Protein AF-A0A441W5Y8-F1 (afdb_monomer_lite)

Foldseek 3Di:
DDQLDEDDPVVLVVQVVCCVVPNAKAWEQECDDPVGDDIDIGHPVPDDDDPQWDFSDDYVNHTYIYGNVVCVVPVPD

Secondary structure (DSSP, 8-state):
---S----HHHHHHHHHHHHHH-SEEEEE---SSSTTSPEEEETTT----TTEEEEEEETTEEEEEEHHHHHHHTT-

Sequence (77 aa):
MHAKVTATPAALELIAEIVAEHGPVLFHQSGGCCDGSSPMCYSRAGFIVGDHDVLLGHIGETPFYIGGSQFEAWKHT

pLDDT: mean 88.33, std 12.72, range [45.91, 98.06]

Structure (mmCIF, N/CA/C/O backbone):
data_AF-A0A441W5Y8-F1
#
_entry.id   AF-A0A441W5Y8-F1
#
loop_
_atom_site.group_PDB
_atom_site.id
_atom_site.type_symbol
_atom_site.label_atom_id
_atom_site.label_alt_id
_atom_site.label_comp_id
_atom_site.label_asym_id
_atom_site.label_entity_id
_atom_site.label_seq_id
_atom_site.pdbx_PDB_ins_code
_atom_site.Cartn_x
_atom_site.Cartn_y
_atom_site.Cartn_z
_atom_site.occupancy
_atom_site.B_iso_or_equiv
_atom_site.auth_seq_id
_atom_site.auth_comp_id
_atom_site.auth_asym_id
_atom_site.auth_atom_id
_atom_site.pdbx_PDB_model_num
ATOM 1 N N . MET A 1 1 ? 12.894 -9.880 7.979 1.00 45.91 1 MET A N 1
ATOM 2 C CA . MET A 1 1 ? 12.445 -9.130 6.787 1.00 45.91 1 MET A CA 1
ATOM 3 C C . MET A 1 1 ? 11.838 -7.834 7.291 1.00 45.91 1 MET A C 1
ATOM 5 O O . MET A 1 1 ? 10.872 -7.908 8.035 1.00 45.91 1 MET A O 1
ATOM 9 N N . HIS A 1 2 ? 12.444 -6.680 7.007 1.00 52.28 2 HIS A N 1
ATOM 10 C CA . HIS A 1 2 ? 11.813 -5.397 7.330 1.00 52.28 2 HIS A CA 1
ATOM 11 C C . HIS A 1 2 ? 10.656 -5.191 6.353 1.00 52.28 2 HIS A C 1
ATOM 13 O O . HIS A 1 2 ? 10.868 -5.276 5.142 1.00 52.28 2 HIS A O 1
ATOM 19 N N . ALA A 1 3 ? 9.444 -4.977 6.865 1.00 62.09 3 ALA A N 1
ATOM 20 C CA . ALA A 1 3 ? 8.328 -4.568 6.024 1.00 62.09 3 ALA A CA 1
ATOM 21 C C . ALA A 1 3 ? 8.696 -3.226 5.374 1.00 62.09 3 ALA A C 1
ATOM 23 O O . ALA A 1 3 ? 9.050 -2.281 6.077 1.00 62.09 3 ALA A O 1
ATOM 24 N N . LYS A 1 4 ? 8.660 -3.151 4.036 1.00 81.94 4 LYS A N 1
ATOM 25 C CA . LYS A 1 4 ? 8.948 -1.912 3.287 1.00 81.94 4 LYS A CA 1
ATOM 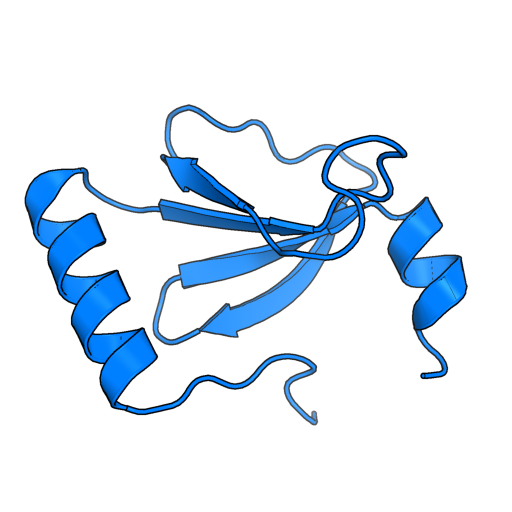26 C C . LYS A 1 4 ? 7.806 -0.891 3.378 1.00 81.94 4 LYS A C 1
ATOM 28 O O . LYS A 1 4 ? 7.925 0.203 2.84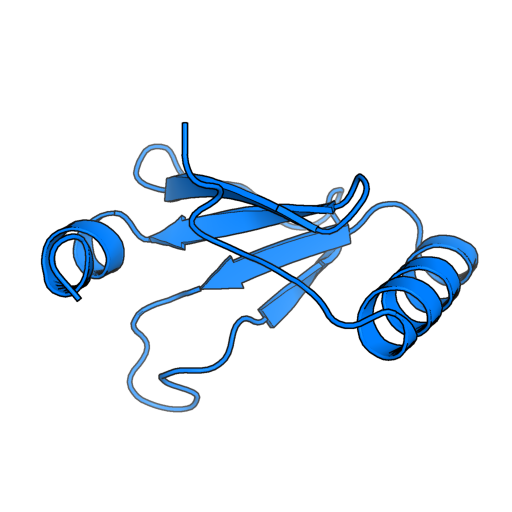3 1.00 81.94 4 LYS A O 1
ATOM 33 N N . VAL A 1 5 ? 6.714 -1.257 4.048 1.00 90.31 5 VAL A N 1
ATOM 34 C CA . VAL A 1 5 ? 5.542 -0.422 4.310 1.00 90.31 5 VAL A CA 1
ATOM 35 C C . VAL A 1 5 ? 5.127 -0.576 5.770 1.00 90.31 5 VAL A C 1
ATOM 37 O O . VAL A 1 5 ? 5.181 -1.672 6.331 1.00 90.31 5 VAL A O 1
ATOM 40 N N . THR A 1 6 ? 4.719 0.528 6.383 1.00 92.00 6 THR A N 1
ATOM 41 C CA . THR A 1 6 ? 4.131 0.579 7.724 1.00 92.00 6 THR A CA 1
ATOM 42 C C . THR A 1 6 ? 2.931 1.515 7.699 1.00 92.00 6 THR A C 1
ATOM 44 O O . THR A 1 6 ? 2.784 2.332 6.790 1.00 92.00 6 THR A O 1
ATOM 47 N N . ALA A 1 7 ? 2.057 1.388 8.691 1.00 93.44 7 ALA A N 1
ATOM 48 C CA . ALA A 1 7 ? 0.897 2.251 8.835 1.00 93.44 7 ALA A CA 1
ATOM 49 C C . ALA A 1 7 ? 0.706 2.649 10.291 1.00 93.44 7 ALA A C 1
ATOM 51 O O . ALA A 1 7 ? 1.030 1.896 11.212 1.00 93.44 7 ALA A O 1
ATOM 52 N N . THR A 1 8 ? 0.175 3.849 10.487 1.00 95.94 8 THR A N 1
ATOM 53 C CA . THR A 1 8 ? -0.261 4.304 11.803 1.00 95.94 8 THR A CA 1
ATOM 54 C C . THR A 1 8 ? -1.554 3.585 12.205 1.00 95.94 8 THR A C 1
ATOM 56 O O . THR A 1 8 ? -2.290 3.119 11.331 1.00 95.94 8 THR A O 1
ATOM 59 N N . PRO A 1 9 ? -1.887 3.534 13.507 1.00 96.56 9 PRO A N 1
ATOM 60 C CA . PRO A 1 9 ? -3.168 2.991 13.958 1.00 96.56 9 PRO A CA 1
ATOM 61 C C . PRO A 1 9 ? -4.378 3.647 13.274 1.00 96.56 9 PRO A C 1
ATOM 63 O O . PRO A 1 9 ? -5.238 2.943 12.763 1.00 96.56 9 PRO A O 1
ATOM 66 N N . ALA A 1 10 ? -4.383 4.978 13.143 1.00 97.69 10 ALA A N 1
ATOM 67 C CA . ALA A 1 10 ? -5.463 5.704 12.468 1.00 97.69 10 ALA A CA 1
ATOM 68 C C . ALA A 1 10 ? -5.605 5.330 10.979 1.00 97.69 10 ALA A C 1
ATOM 70 O O . ALA A 1 10 ? -6.713 5.265 10.455 1.00 97.69 10 ALA A O 1
ATOM 71 N N . ALA A 1 11 ? -4.495 5.052 10.283 1.00 96.00 11 ALA A N 1
ATOM 72 C CA . ALA A 1 11 ? -4.554 4.580 8.901 1.00 96.00 11 ALA A CA 1
ATOM 73 C C . ALA A 1 11 ? -5.159 3.170 8.809 1.00 96.00 11 ALA A C 1
ATOM 75 O O . ALA A 1 11 ? -5.920 2.895 7.887 1.00 96.00 11 ALA A O 1
ATOM 76 N N . LEU A 1 12 ? -4.856 2.289 9.768 1.00 96.94 12 LEU A N 1
ATOM 77 C CA . LEU A 1 12 ? -5.451 0.951 9.834 1.00 96.94 12 LEU A CA 1
ATOM 78 C C . LEU A 1 12 ? -6.962 1.013 10.090 1.00 96.94 12 LEU A C 1
ATOM 80 O O . LEU A 1 12 ? -7.705 0.266 9.459 1.00 96.94 12 LEU A O 1
ATOM 84 N N . GLU A 1 13 ? -7.409 1.910 10.970 1.00 97.81 13 GLU A N 1
ATOM 85 C CA . GLU A 1 13 ? -8.834 2.145 11.243 1.00 97.81 13 GLU A CA 1
ATOM 86 C C . GLU A 1 13 ? -9.568 2.617 9.984 1.00 97.81 13 GLU A C 1
ATOM 88 O O . GLU A 1 13 ? -10.556 2.004 9.584 1.00 97.81 13 GLU A O 1
ATOM 93 N N . LEU A 1 14 ? -9.024 3.618 9.286 1.00 97.12 14 LEU A N 1
ATOM 94 C CA . LEU A 1 14 ? -9.613 4.113 8.041 1.00 97.12 14 LEU A CA 1
ATOM 95 C C . LEU A 1 14 ? -9.667 3.034 6.947 1.00 97.12 14 LEU A C 1
ATOM 97 O O . LEU A 1 14 ? -10.654 2.919 6.225 1.00 97.12 14 LEU A O 1
ATOM 101 N N . ILE A 1 15 ? -8.622 2.213 6.819 1.00 97.00 15 ILE A N 1
ATOM 102 C CA . ILE A 1 15 ? -8.618 1.092 5.868 1.00 97.00 15 ILE A CA 1
ATOM 103 C C . ILE A 1 15 ? -9.705 0.075 6.230 1.00 97.00 15 ILE A C 1
ATOM 105 O O . ILE A 1 15 ? -10.369 -0.444 5.334 1.00 97.00 15 ILE A O 1
ATOM 109 N N . ALA A 1 16 ? -9.913 -0.203 7.519 1.00 97.31 16 ALA A N 1
ATOM 110 C CA . ALA A 1 16 ? -10.965 -1.109 7.961 1.00 97.31 16 ALA A CA 1
ATOM 111 C C . ALA A 1 16 ? -12.367 -0.574 7.620 1.00 97.31 16 ALA A C 1
ATOM 113 O O . ALA A 1 16 ? -13.204 -1.353 7.164 1.00 97.31 16 ALA A O 1
ATOM 114 N N . GLU A 1 17 ? -12.608 0.732 7.769 1.00 98.06 17 GLU A N 1
ATOM 115 C CA . GLU A 1 17 ? -13.862 1.382 7.354 1.00 98.06 17 GLU A CA 1
ATOM 116 C C . GLU A 1 17 ? -14.096 1.249 5.843 1.00 98.06 17 GLU A C 1
ATOM 118 O O . GLU A 1 17 ? -15.146 0.766 5.417 1.00 98.06 17 GLU A O 1
ATOM 123 N N . ILE A 1 18 ? -13.081 1.570 5.033 1.00 97.25 18 ILE A N 1
ATOM 124 C CA . ILE A 1 18 ? -13.133 1.436 3.568 1.00 97.25 18 ILE A CA 1
ATOM 125 C C . ILE A 1 18 ? -13.445 -0.010 3.163 1.00 97.25 18 ILE A C 1
ATOM 127 O O . ILE A 1 18 ? -14.269 -0.245 2.279 1.00 97.25 18 ILE A O 1
ATOM 131 N N . VAL A 1 19 ? -12.807 -0.992 3.807 1.00 97.75 19 VAL A N 1
ATOM 132 C CA . VAL A 1 19 ? -13.032 -2.413 3.510 1.00 97.75 19 VAL A CA 1
ATOM 133 C C . VAL A 1 19 ? -14.424 -2.870 3.936 1.00 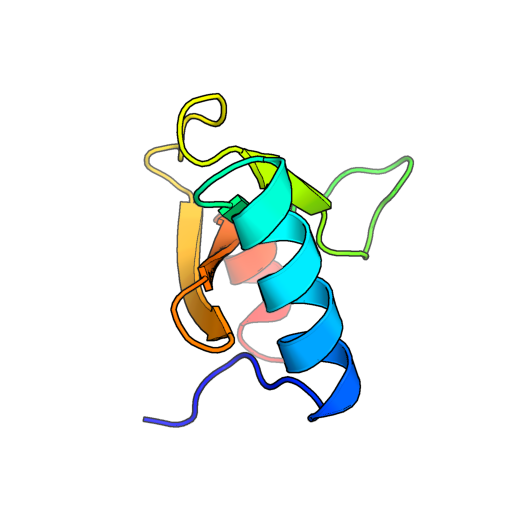97.75 19 VAL A C 1
ATOM 135 O O . VAL A 1 19 ? -15.042 -3.669 3.231 1.00 97.75 19 VAL A O 1
ATOM 138 N N . ALA A 1 20 ? -14.936 -2.377 5.063 1.00 97.69 20 ALA A N 1
ATOM 139 C CA . ALA A 1 20 ? -16.284 -2.696 5.516 1.00 97.69 20 ALA A CA 1
ATOM 140 C C . ALA A 1 20 ? -17.353 -2.178 4.538 1.00 97.69 20 ALA A C 1
ATOM 142 O O . ALA A 1 20 ? -18.351 -2.863 4.314 1.00 97.69 20 ALA A O 1
ATOM 143 N N . GLU A 1 21 ? -17.135 -1.007 3.933 1.00 97.81 21 GLU A N 1
ATOM 144 C CA . GLU A 1 21 ? -18.085 -0.388 3.003 1.00 97.81 21 GLU A CA 1
ATOM 145 C C . GLU A 1 21 ? -17.955 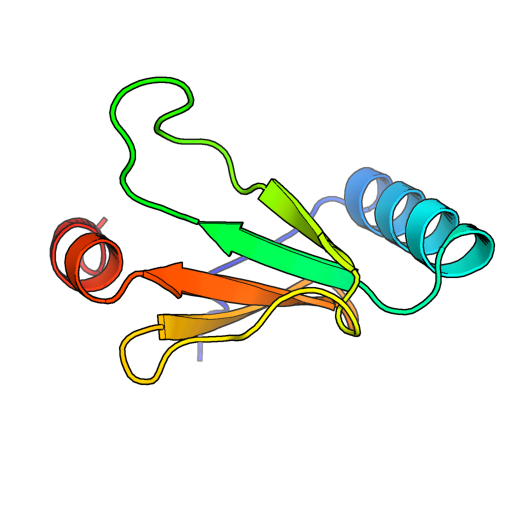-0.907 1.561 1.00 97.81 21 GLU A C 1
ATOM 147 O O . GLU A 1 21 ? -18.958 -1.134 0.881 1.00 97.81 21 GLU A O 1
ATOM 152 N N . HIS A 1 22 ? -16.728 -1.121 1.081 1.00 96.19 22 HIS A N 1
ATOM 153 C CA . HIS A 1 22 ? -16.449 -1.384 -0.337 1.00 96.19 22 HIS A CA 1
ATOM 154 C C . HIS A 1 22 ? -15.874 -2.780 -0.621 1.00 96.19 22 HIS A C 1
ATOM 156 O O . HIS A 1 22 ? -15.662 -3.143 -1.782 1.00 96.19 22 HIS A O 1
ATOM 162 N N . GLY A 1 23 ? -15.640 -3.582 0.419 1.00 97.00 23 GLY A N 1
ATOM 163 C CA . GLY A 1 23 ? -14.978 -4.879 0.323 1.00 97.00 23 GLY A CA 1
ATOM 164 C C . GLY A 1 23 ? -13.449 -4.771 0.237 1.00 97.00 23 GLY A C 1
ATOM 165 O O . GLY A 1 23 ? -12.879 -3.696 0.410 1.00 97.00 23 GLY A O 1
ATOM 166 N N . PRO A 1 24 ? -12.742 -5.889 -0.015 1.00 97.75 24 PRO A N 1
ATOM 167 C CA . PRO A 1 24 ? -11.283 -5.914 -0.004 1.00 97.75 24 PRO A CA 1
ATOM 168 C C . PRO A 1 24 ? -10.661 -4.920 -0.991 1.00 97.75 24 PRO A C 1
ATOM 170 O O . PRO A 1 24 ? -11.022 -4.886 -2.171 1.00 97.75 24 PRO A O 1
ATOM 173 N N . VAL A 1 25 ? -9.665 -4.172 -0.521 1.00 97.94 25 VAL A N 1
ATOM 174 C CA . VAL A 1 25 ? -8.907 -3.200 -1.317 1.00 97.94 25 VAL A CA 1
ATOM 175 C C . VAL A 1 25 ? -7.440 -3.607 -1.451 1.00 97.94 25 VAL A C 1
ATOM 177 O O . VAL A 1 25 ? -6.991 -4.587 -0.852 1.00 97.94 25 VAL A O 1
ATOM 180 N N . LEU A 1 26 ? -6.699 -2.875 -2.274 1.00 97.44 26 LEU A N 1
ATOM 181 C CA . LEU A 1 26 ? -5.245 -2.899 -2.368 1.00 97.44 26 LEU A CA 1
ATOM 182 C C . LEU A 1 26 ? -4.722 -1.477 -2.557 1.00 97.44 26 LEU A C 1
ATOM 184 O O . LEU A 1 26 ? -5.443 -0.609 -3.048 1.00 97.44 26 LEU A O 1
ATOM 188 N N . PHE A 1 27 ? -3.457 -1.258 -2.217 1.00 95.75 27 PHE A N 1
ATOM 189 C CA . PHE A 1 27 ? -2.742 -0.042 -2.585 1.00 95.75 27 PHE A CA 1
ATOM 190 C C . PHE A 1 27 ? -1.826 -0.304 -3.775 1.00 95.75 27 PHE A C 1
ATOM 192 O O . PHE A 1 27 ? -1.188 -1.356 -3.848 1.00 95.75 27 PHE A O 1
ATOM 199 N N . HIS A 1 28 ? -1.725 0.659 -4.687 1.00 93.69 28 HIS A N 1
ATOM 200 C CA . HIS A 1 28 ? -0.767 0.625 -5.788 1.00 93.69 28 HIS A CA 1
ATOM 201 C C . HIS A 1 28 ? -0.034 1.958 -5.918 1.00 93.69 28 HIS A C 1
ATOM 203 O O . HIS A 1 28 ? -0.644 3.027 -5.989 1.00 93.69 28 HIS A O 1
ATOM 209 N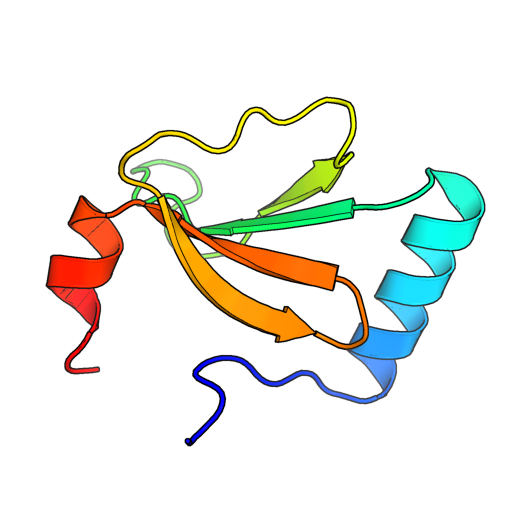 N . GLN A 1 29 ? 1.292 1.875 -5.942 1.00 90.00 29 GLN A N 1
ATOM 210 C CA . GLN A 1 29 ? 2.200 2.986 -6.159 1.00 90.00 29 GLN A CA 1
ATOM 211 C C . GLN A 1 29 ? 2.684 2.975 -7.615 1.00 90.00 29 GLN A C 1
ATOM 213 O O . GLN A 1 29 ? 3.566 2.198 -7.995 1.00 90.00 29 GLN A O 1
ATOM 218 N N . SER A 1 30 ? 2.135 3.876 -8.430 1.00 79.31 30 SER A N 1
ATOM 219 C CA . SER A 1 30 ? 2.555 4.068 -9.822 1.00 79.31 30 SER A CA 1
ATOM 220 C C . SER A 1 30 ? 3.463 5.297 -9.976 1.00 79.31 30 SER A C 1
ATOM 222 O O . SER A 1 30 ? 3.282 6.308 -9.300 1.00 79.31 30 SER A O 1
ATOM 224 N N . GLY A 1 31 ? 4.449 5.219 -10.872 1.00 68.25 31 GLY A N 1
ATOM 225 C CA . GLY A 1 31 ? 5.390 6.307 -11.175 1.00 68.25 31 GLY A CA 1
ATOM 226 C C . GLY A 1 31 ? 4.870 7.343 -12.177 1.00 68.25 31 GLY A C 1
ATOM 227 O O . GLY A 1 31 ? 5.553 7.637 -13.156 1.00 68.25 31 GLY A O 1
ATOM 228 N N . GLY A 1 32 ? 3.638 7.831 -12.006 1.00 62.28 32 GLY A N 1
ATOM 229 C CA . GLY A 1 32 ? 2.985 8.751 -12.949 1.00 62.28 32 GLY A CA 1
ATOM 230 C C . GLY A 1 32 ? 3.342 10.228 -12.738 1.00 62.28 32 GLY A C 1
ATOM 231 O O . GLY A 1 32 ? 3.623 10.650 -11.629 1.00 62.28 32 GLY A O 1
ATOM 232 N N . CYS A 1 33 ? 3.295 11.039 -13.798 1.00 58.59 33 CYS A N 1
ATOM 233 C CA . CYS A 1 33 ? 3.707 12.454 -13.793 1.00 58.59 33 CYS A CA 1
ATOM 234 C C . CYS A 1 33 ? 2.678 13.431 -13.174 1.00 58.59 33 CYS A C 1
ATOM 236 O O . CYS A 1 33 ? 3.039 14.565 -12.870 1.00 58.59 33 CYS A O 1
ATOM 238 N N . CYS A 1 34 ? 1.407 13.040 -13.011 1.00 55.38 34 CYS A N 1
ATOM 239 C CA . CYS A 1 34 ? 0.332 13.996 -12.687 1.00 55.38 34 CYS A CA 1
ATOM 240 C C . CYS A 1 34 ? -0.229 13.883 -11.255 1.00 55.38 34 CYS A C 1
ATOM 242 O O . CYS A 1 34 ? -0.588 14.911 -10.700 1.00 55.38 34 CYS A O 1
ATOM 244 N N . ASP A 1 35 ? -0.164 12.703 -10.623 1.00 56.59 35 ASP A N 1
ATOM 245 C CA . ASP A 1 35 ? -0.480 12.471 -9.192 1.00 56.59 35 ASP A CA 1
ATOM 246 C C . ASP A 1 35 ? 0.737 11.881 -8.431 1.00 56.59 35 ASP A C 1
ATOM 248 O O . ASP A 1 35 ? 0.635 11.267 -7.366 1.00 56.59 35 ASP A O 1
ATOM 252 N N . GLY A 1 36 ? 1.915 12.012 -9.049 1.00 57.53 36 GLY A N 1
ATOM 253 C CA . GLY A 1 36 ? 3.122 11.221 -8.826 1.00 57.53 36 GLY A CA 1
ATOM 254 C C . GLY A 1 36 ? 3.779 11.365 -7.469 1.00 57.53 36 GLY A C 1
ATOM 255 O O . GLY A 1 36 ? 4.692 12.168 -7.307 1.00 57.53 36 GLY A O 1
ATOM 256 N N . SER A 1 37 ? 3.343 10.559 -6.507 1.00 65.69 37 SER A N 1
ATOM 257 C CA . SER A 1 37 ? 4.153 10.045 -5.386 1.00 65.69 37 SER A CA 1
ATOM 258 C C . SER A 1 37 ? 3.299 9.338 -4.342 1.00 65.69 37 SER A C 1
ATOM 260 O O . SER A 1 37 ? 3.854 8.588 -3.543 1.00 65.69 37 SER A O 1
ATOM 262 N N . SER A 1 38 ? 1.982 9.548 -4.337 1.00 82.31 38 SER A N 1
ATOM 263 C CA . SER A 1 38 ? 1.109 8.952 -3.328 1.00 82.31 38 SER A CA 1
ATOM 264 C C . SER A 1 38 ? 0.552 7.601 -3.782 1.00 82.31 38 SER A C 1
ATOM 266 O O . SER A 1 38 ? 0.190 7.452 -4.952 1.00 82.31 38 SER A O 1
ATOM 268 N N . PRO A 1 39 ? 0.445 6.623 -2.871 1.00 88.62 39 PRO A N 1
ATOM 269 C CA . PRO A 1 39 ? -0.188 5.357 -3.185 1.00 88.62 39 PRO A CA 1
ATOM 270 C C . PRO A 1 39 ? -1.692 5.527 -3.319 1.00 88.62 39 PRO A C 1
ATOM 272 O O . PRO A 1 39 ? -2.337 6.174 -2.494 1.00 88.62 39 PRO A O 1
ATOM 275 N N . MET A 1 40 ? -2.251 4.894 -4.342 1.00 91.81 40 MET A N 1
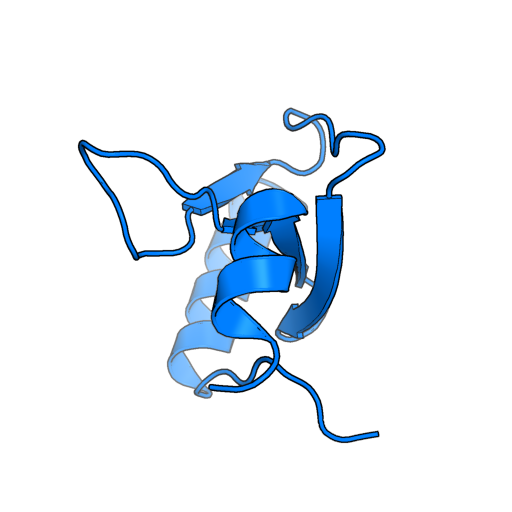ATOM 276 C CA . MET A 1 40 ? -3.681 4.931 -4.621 1.00 91.81 40 MET A CA 1
ATOM 277 C C . MET A 1 40 ? -4.356 3.674 -4.077 1.00 91.81 40 MET A C 1
ATOM 279 O O . MET A 1 40 ? -3.812 2.578 -4.202 1.00 91.81 40 MET A O 1
ATOM 283 N N . CYS A 1 41 ? -5.536 3.832 -3.476 1.00 94.31 41 CYS A N 1
ATOM 284 C CA . CYS A 1 41 ? -6.352 2.736 -2.954 1.00 94.31 41 CYS A CA 1
ATOM 285 C C . CYS A 1 41 ? -7.379 2.299 -4.006 1.00 94.31 41 CYS A C 1
ATOM 287 O O . CYS A 1 41 ? -8.151 3.125 -4.492 1.00 94.31 41 CYS A O 1
ATOM 289 N N . TYR A 1 42 ? -7.407 1.011 -4.342 1.00 95.44 42 TYR A N 1
ATOM 290 C CA . TYR A 1 42 ? -8.309 0.443 -5.342 1.00 95.44 42 TYR A CA 1
ATOM 291 C C . TYR A 1 42 ? -9.036 -0.789 -4.809 1.00 95.44 42 TYR A C 1
ATOM 293 O O . TYR A 1 42 ? -8.503 -1.535 -3.991 1.00 95.44 42 TYR A O 1
ATOM 301 N N . SER A 1 43 ? -10.236 -1.060 -5.331 1.00 96.38 43 SER A N 1
ATOM 302 C CA . SER A 1 43 ? -10.915 -2.336 -5.083 1.00 96.38 43 SER A CA 1
ATOM 303 C C . SER A 1 43 ? -10.076 -3.500 -5.612 1.00 96.38 43 SER A C 1
ATOM 305 O O . SER A 1 43 ? -9.661 -3.500 -6.774 1.00 96.38 43 SER A O 1
ATOM 307 N N . ARG A 1 44 ? -9.896 -4.541 -4.794 1.00 95.81 44 ARG A N 1
ATOM 308 C CA . ARG A 1 44 ? -9.157 -5.749 -5.184 1.00 95.81 44 ARG A CA 1
ATOM 309 C C . ARG A 1 44 ? -9.855 -6.532 -6.297 1.00 95.81 44 ARG A C 1
ATOM 311 O O . ARG A 1 44 ? -9.195 -7.249 -7.038 1.00 95.81 44 ARG A O 1
ATOM 318 N N . ALA A 1 45 ? -11.174 -6.401 -6.420 1.00 94.25 45 ALA A N 1
ATOM 319 C CA . ALA A 1 45 ? -11.935 -7.027 -7.498 1.00 94.25 45 ALA A CA 1
ATOM 320 C C . ALA A 1 45 ? -11.832 -6.253 -8.826 1.00 94.25 45 ALA A C 1
ATOM 322 O O . ALA A 1 45 ? -12.061 -6.833 -9.884 1.00 94.25 45 ALA A O 1
ATOM 323 N N . GLY A 1 46 ? -11.519 -4.952 -8.770 1.00 90.75 46 GLY A N 1
ATOM 324 C CA . GLY A 1 46 ? -11.503 -4.059 -9.933 1.00 90.75 46 GLY A CA 1
ATOM 325 C C . GLY A 1 46 ? -10.113 -3.717 -10.468 1.00 90.75 46 GLY A C 1
ATOM 326 O O . GLY A 1 46 ? -10.011 -3.165 -11.561 1.00 90.75 46 GLY A O 1
ATOM 327 N N . PHE A 1 47 ? -9.050 -4.022 -9.723 1.00 93.19 47 PHE A N 1
ATOM 328 C CA . PHE A 1 47 ? -7.679 -3.716 -10.116 1.00 93.19 47 PHE A CA 1
ATOM 329 C C . PHE A 1 47 ? -6.928 -4.976 -10.551 1.00 93.19 47 PHE A C 1
ATOM 331 O O . PHE A 1 47 ? -6.852 -5.957 -9.811 1.00 93.19 47 PHE A O 1
ATOM 338 N N . ILE A 1 48 ? -6.336 -4.931 -11.745 1.00 94.25 48 ILE A N 1
ATOM 339 C CA . ILE A 1 48 ? -5.475 -5.995 -12.262 1.00 94.25 48 ILE A CA 1
ATOM 340 C C . ILE A 1 48 ? -4.035 -5.659 -11.881 1.00 94.25 48 ILE A C 1
ATOM 342 O O . ILE A 1 48 ? -3.475 -4.687 -12.379 1.00 94.25 48 ILE A O 1
ATOM 346 N N . VAL A 1 49 ? -3.442 -6.476 -11.011 1.00 93.81 49 VAL A N 1
ATOM 347 C CA . VAL A 1 49 ? -2.006 -6.412 -10.709 1.00 93.81 49 VAL A CA 1
ATOM 348 C C . VAL A 1 49 ? -1.244 -6.940 -11.922 1.00 93.81 49 VAL A C 1
ATOM 350 O O . VAL A 1 49 ? -1.488 -8.066 -12.357 1.00 93.81 49 VAL A O 1
ATOM 353 N N . GLY A 1 50 ? -0.366 -6.119 -12.489 1.00 92.06 50 GLY A N 1
ATOM 354 C CA . GLY A 1 50 ? 0.426 -6.480 -13.659 1.00 92.06 50 GLY A CA 1
ATOM 355 C C . GLY A 1 50 ? 1.611 -7.379 -13.308 1.00 92.06 50 GLY A C 1
ATOM 356 O O . GLY A 1 50 ? 2.108 -7.368 -12.185 1.00 92.06 50 GLY A O 1
ATOM 357 N N . ASP A 1 51 ? 2.130 -8.102 -14.301 1.00 93.56 51 ASP A N 1
ATOM 358 C CA . ASP A 1 51 ? 3.251 -9.046 -14.127 1.00 93.56 51 ASP A CA 1
ATOM 359 C C . ASP A 1 51 ? 4.541 -8.395 -13.599 1.00 93.56 51 ASP A C 1
ATOM 361 O O . ASP A 1 51 ? 5.395 -9.059 -13.013 1.00 93.56 51 ASP A O 1
ATOM 365 N N . HIS A 1 52 ? 4.699 -7.089 -13.820 1.00 91.81 52 HIS A N 1
ATOM 366 C CA . HIS A 1 52 ? 5.851 -6.313 -13.363 1.00 91.81 52 HIS A CA 1
ATOM 367 C C . HIS A 1 52 ? 5.611 -5.580 -12.040 1.00 91.81 52 HIS A C 1
ATOM 369 O O . HIS A 1 52 ? 6.518 -4.895 -11.567 1.00 91.81 52 HIS A O 1
ATOM 375 N N . ASP A 1 53 ? 4.423 -5.682 -11.446 1.00 93.81 53 ASP A N 1
ATOM 376 C CA . ASP A 1 53 ? 4.167 -5.093 -10.137 1.00 93.81 53 ASP A CA 1
ATOM 377 C C . ASP A 1 53 ? 4.844 -5.910 -9.034 1.00 93.81 53 ASP A C 1
ATOM 379 O O . ASP A 1 53 ? 4.835 -7.141 -9.017 1.00 93.81 53 ASP A O 1
ATOM 383 N N . VAL A 1 54 ? 5.426 -5.205 -8.071 1.00 93.94 54 VAL A N 1
ATOM 384 C CA . VAL A 1 54 ? 6.128 -5.798 -6.935 1.00 93.94 54 VAL A CA 1
ATOM 385 C C . VAL A 1 54 ? 5.281 -5.616 -5.684 1.00 93.94 54 VAL A C 1
ATOM 387 O O . VAL A 1 54 ? 4.921 -4.495 -5.328 1.00 93.94 54 VAL A O 1
ATOM 390 N N . LEU A 1 55 ? 4.990 -6.712 -4.979 1.00 95.06 55 LEU A N 1
ATOM 391 C CA . LEU A 1 55 ? 4.386 -6.653 -3.648 1.00 95.06 55 LEU A CA 1
ATOM 392 C C . LEU A 1 55 ? 5.424 -6.129 -2.645 1.00 95.06 55 LEU A C 1
ATOM 394 O O . LEU A 1 55 ? 6.384 -6.826 -2.314 1.00 95.06 55 LEU A O 1
ATOM 398 N N . LEU A 1 56 ? 5.228 -4.909 -2.146 1.00 93.31 56 LEU A N 1
ATOM 399 C CA . LEU A 1 56 ? 6.101 -4.311 -1.131 1.00 93.31 56 LEU A CA 1
ATOM 400 C C . LEU A 1 56 ? 5.826 -4.848 0.273 1.00 93.31 56 LEU A C 1
ATOM 402 O O . LEU A 1 56 ? 6.734 -4.906 1.106 1.00 93.31 56 LEU A O 1
ATOM 406 N N . GLY A 1 57 ? 4.577 -5.222 0.539 1.00 94.69 57 GLY A N 1
ATOM 407 C CA . GLY A 1 57 ? 4.139 -5.741 1.825 1.00 94.69 57 GLY A CA 1
ATOM 408 C C . GLY A 1 57 ? 2.638 -5.590 2.019 1.00 94.69 57 GLY A C 1
ATOM 409 O O . GLY A 1 57 ? 1.889 -5.448 1.053 1.00 94.69 57 GLY A O 1
ATOM 410 N N . HIS A 1 58 ? 2.217 -5.618 3.280 1.00 94.88 58 HIS A N 1
ATOM 411 C CA . HIS A 1 58 ? 0.821 -5.475 3.674 1.00 94.88 58 HIS A CA 1
ATOM 412 C C . HIS A 1 58 ? 0.677 -4.398 4.750 1.00 94.88 58 HIS A C 1
ATOM 414 O O . HIS A 1 58 ? 1.554 -4.238 5.602 1.00 94.88 58 HIS A O 1
ATOM 420 N N . ILE A 1 59 ? -0.443 -3.682 4.706 1.00 93.19 59 ILE A N 1
ATOM 421 C CA . ILE A 1 59 ? -0.913 -2.777 5.751 1.00 93.19 59 ILE A CA 1
ATOM 422 C C . ILE A 1 59 ? -2.163 -3.417 6.359 1.00 93.19 59 ILE A C 1
ATOM 424 O O . ILE A 1 59 ? -3.224 -3.452 5.733 1.00 93.19 59 ILE A O 1
ATOM 428 N N . GLY A 1 60 ? -2.018 -3.999 7.552 1.00 90.31 60 GLY A N 1
ATOM 429 C CA . GLY A 1 60 ? -2.991 -4.981 8.034 1.00 90.31 60 GLY A CA 1
ATOM 430 C C . GLY A 1 60 ? -3.081 -6.143 7.039 1.00 90.31 60 GLY A C 1
ATOM 431 O O . GLY A 1 60 ? -2.055 -6.685 6.640 1.00 90.31 60 GLY A O 1
ATOM 432 N N . GLU A 1 61 ? -4.291 -6.452 6.573 1.00 91.00 61 GLU A N 1
ATOM 433 C CA . GLU A 1 61 ? -4.545 -7.473 5.539 1.00 91.00 61 GLU A CA 1
ATOM 434 C C . GLU A 1 61 ? -4.517 -6.912 4.102 1.00 91.00 61 GLU A C 1
ATOM 436 O O . GLU A 1 61 ? -4.667 -7.654 3.129 1.00 91.00 61 GLU A O 1
ATOM 441 N N . THR A 1 62 ? -4.340 -5.596 3.943 1.00 96.94 62 THR A N 1
ATOM 442 C CA . THR A 1 62 ? -4.412 -4.925 2.638 1.00 96.94 62 THR A CA 1
ATOM 443 C C . THR A 1 62 ? -3.049 -4.965 1.941 1.00 96.94 62 THR A C 1
ATOM 445 O O . THR A 1 62 ? -2.085 -4.412 2.481 1.00 96.94 62 THR A O 1
ATOM 448 N N . PRO A 1 63 ? -2.921 -5.583 0.752 1.00 96.94 63 PRO A N 1
ATOM 449 C CA . PRO A 1 63 ? -1.650 -5.655 0.040 1.00 96.94 63 PRO A CA 1
ATOM 450 C C . PRO A 1 63 ? -1.276 -4.307 -0.589 1.00 96.94 63 PRO A C 1
ATOM 452 O O . PRO A 1 63 ? -2.139 -3.556 -1.048 1.00 96.94 63 PRO A O 1
ATOM 455 N N . PHE A 1 64 ? 0.025 -4.023 -0.638 1.00 96.00 64 PHE A N 1
ATOM 456 C CA . PHE A 1 64 ? 0.586 -2.805 -1.217 1.00 96.00 64 PHE A CA 1
ATOM 457 C C . PHE A 1 64 ? 1.567 -3.154 -2.338 1.00 96.00 64 PHE A C 1
ATOM 459 O O . PHE A 1 64 ? 2.612 -3.767 -2.099 1.00 96.00 64 PHE A O 1
ATOM 466 N N . TYR A 1 65 ? 1.252 -2.720 -3.551 1.00 94.94 65 TYR A N 1
ATOM 467 C CA . TYR A 1 65 ? 2.042 -2.941 -4.755 1.00 94.94 65 TYR A CA 1
ATOM 468 C C . TYR A 1 65 ? 2.745 -1.665 -5.216 1.00 94.94 65 TYR A C 1
ATOM 470 O O . TYR A 1 65 ? 2.307 -0.552 -4.931 1.00 94.94 65 TYR A O 1
ATOM 478 N N . ILE A 1 66 ? 3.828 -1.829 -5.963 1.00 93.00 66 ILE A N 1
ATOM 479 C CA . ILE A 1 66 ? 4.524 -0.756 -6.673 1.00 93.00 66 ILE A CA 1
ATOM 480 C C . ILE A 1 66 ? 4.862 -1.228 -8.086 1.00 93.00 66 ILE A C 1
ATOM 482 O O . ILE A 1 66 ? 5.220 -2.391 -8.276 1.00 93.00 66 ILE A O 1
ATOM 486 N N . GLY A 1 67 ? 4.794 -0.333 -9.070 1.00 91.88 67 GLY A N 1
ATOM 487 C CA . GLY A 1 67 ? 5.228 -0.660 -10.431 1.00 91.88 67 GLY A CA 1
ATOM 488 C C . GLY A 1 67 ? 6.719 -1.014 -10.484 1.00 91.88 67 GLY A C 1
ATOM 489 O O . GLY A 1 67 ? 7.538 -0.335 -9.865 1.00 91.88 67 GLY A O 1
ATOM 490 N N . GLY A 1 68 ? 7.100 -2.044 -11.243 1.00 91.00 68 GLY A N 1
ATOM 491 C CA . GLY A 1 68 ? 8.476 -2.561 -11.274 1.00 91.00 68 GLY A CA 1
ATOM 492 C C . GLY A 1 68 ? 9.550 -1.532 -11.641 1.00 91.00 68 GLY A C 1
ATOM 493 O O . GLY A 1 68 ? 10.597 -1.486 -11.001 1.00 91.00 68 GLY A O 1
ATOM 494 N N . SER A 1 69 ? 9.292 -0.643 -12.606 1.00 88.44 69 SER A N 1
ATOM 495 C CA . SER A 1 69 ? 10.223 0.450 -12.941 1.00 88.44 69 SER A CA 1
ATOM 496 C C . SER A 1 69 ? 10.418 1.423 -11.774 1.00 88.44 69 SER A C 1
ATOM 498 O O . SER A 1 69 ? 11.532 1.882 -11.522 1.00 88.44 69 SER A O 1
ATOM 500 N N . GLN A 1 70 ? 9.346 1.699 -11.028 1.00 87.88 70 GLN A N 1
ATOM 501 C CA . GLN A 1 70 ? 9.382 2.563 -9.855 1.00 87.88 70 GLN A CA 1
ATOM 502 C C . GLN A 1 70 ? 10.094 1.884 -8.680 1.00 87.88 70 GLN A C 1
ATOM 504 O O . GLN A 1 70 ? 10.873 2.530 -7.979 1.00 87.88 70 GLN A O 1
ATOM 509 N N . PHE A 1 71 ? 9.879 0.579 -8.496 1.00 90.31 71 PHE A N 1
ATOM 510 C CA . PHE A 1 71 ? 10.621 -0.222 -7.528 1.00 90.31 71 PHE A CA 1
ATOM 511 C C . PHE A 1 71 ? 12.121 -0.170 -7.798 1.00 90.31 71 PHE A C 1
ATOM 513 O O . PHE A 1 71 ? 12.894 0.121 -6.891 1.00 90.31 71 PHE A O 1
ATOM 520 N N . GLU A 1 72 ? 12.541 -0.398 -9.042 1.00 89.44 72 GLU A N 1
ATOM 521 C CA . GLU A 1 72 ? 13.956 -0.378 -9.414 1.00 89.44 72 GLU A CA 1
ATOM 522 C C . GLU A 1 72 ? 14.610 0.981 -9.148 1.00 89.44 72 GLU A C 1
ATOM 524 O O . GLU A 1 72 ? 15.746 1.028 -8.673 1.00 89.44 72 GLU A O 1
ATOM 529 N N . ALA A 1 73 ? 13.877 2.074 -9.369 1.00 87.69 73 ALA A N 1
ATOM 530 C CA . ALA A 1 73 ? 14.350 3.419 -9.069 1.00 87.69 73 ALA A CA 1
ATOM 531 C C . ALA A 1 73 ? 14.482 3.697 -7.558 1.00 87.69 73 ALA A C 1
ATOM 533 O O . ALA A 1 73 ? 15.381 4.432 -7.156 1.00 87.69 73 ALA A O 1
ATOM 534 N N . TRP A 1 74 ? 13.596 3.147 -6.718 1.00 85.38 74 TRP A N 1
ATOM 535 C CA . TRP A 1 74 ? 13.473 3.526 -5.299 1.00 85.38 74 TRP A CA 1
ATOM 536 C C . TRP A 1 74 ? 13.920 2.459 -4.301 1.00 85.38 74 TRP A C 1
ATOM 538 O O . TRP A 1 74 ? 13.985 2.731 -3.110 1.00 85.38 74 TRP A O 1
ATOM 548 N N . LYS A 1 75 ? 14.269 1.244 -4.733 1.00 82.56 75 LYS A N 1
ATOM 549 C CA . LYS A 1 75 ? 14.592 0.117 -3.833 1.00 82.56 75 LYS A CA 1
ATOM 550 C C . LYS A 1 75 ? 15.760 0.357 -2.864 1.00 82.56 75 LYS A C 1
ATOM 552 O O . LYS A 1 75 ? 15.925 -0.438 -1.936 1.00 82.56 75 LYS A O 1
ATOM 557 N N . HIS A 1 76 ? 16.562 1.392 -3.110 1.00 81.88 76 HIS A N 1
ATOM 558 C CA . HIS A 1 76 ? 17.706 1.820 -2.297 1.00 81.88 76 HIS A CA 1
ATOM 559 C C . HIS A 1 76 ? 17.451 3.104 -1.494 1.00 81.88 76 HIS A C 1
ATOM 561 O O . HIS A 1 76 ? 18.377 3.609 -0.863 1.00 81.88 76 HIS A O 1
ATOM 567 N N . THR A 1 77 ? 16.233 3.640 -1.559 1.00 70.25 77 THR A N 1
ATOM 568 C CA . THR A 1 77 ? 15.745 4.720 -0.692 1.00 70.25 77 THR A CA 1
ATOM 569 C C . THR A 1 77 ? 15.037 4.102 0.507 1.00 70.25 77 THR A C 1
ATOM 571 O O . THR A 1 77 ? 15.239 4.625 1.621 1.00 70.25 77 THR A O 1
#

Radius of gyration: 12.58 Å; chains: 1; bounding box: 36×23×28 Å